Protein AF-A0ABD3ZT17-F1 (afdb_monomer)

pLDDT: mean 98.46, std 0.37, range [96.44, 98.88]

InterPro domains:
  IPR029143 Protein of unknown function, YrpD [PF15493] (1-131)
  IPR038682 YrpD-like superfamily [G3DSA:2.60.120.1270] (1-133)

Secondary structure (DSSP, 8-state):
--BTTB---EEEE-HHHHSTT--BPTT---EEEEEEEETTEEEEEEEEEBTTS-EEEEEEEETT------S----------SSGGGGGG---EEEEEE-S-EETTEE-PPPP---SSEEEEEETTEEEEEEE-

Sequence (133 aa):
MKVGSKNEETYIEGKDKFTYNKGFRPGSTVQMTIYKNLSGNTRMTLWGTNNDGYTGRIITEIQGTNIGTISKWKTLATAAVSYESQRDAIKTTFSTSFNNITIDNKAVTPVVDTQDFAKVSVAGNNVTISVNK

Foldseek 3Di:
DDQVPFDDKDKPDCCVADDDVKHADPPWDKDWDWDCADPQKTKIKIFIAMPVRDTGIIIMIRHNSNDDDDPDDDDDDDDDDPDPVCVVVDFDWDKDKDPQDDDPNHQDWDDDDDADQWDWDTDGSMIMIIHGD

Structure (mmCIF, N/CA/C/O backbone):
data_AF-A0ABD3ZT17-F1
#
_entry.id   AF-A0ABD3ZT17-F1
#
loop_
_atom_site.group_PDB
_atom_site.id
_atom_site.type_symbol
_atom_site.label_atom_id
_atom_site.label_alt_id
_atom_site.label_comp_id
_atom_site.label_asym_id
_atom_site.label_entity_id
_atom_site.label_seq_id
_atom_site.pdbx_PDB_ins_code
_atom_site.Cartn_x
_atom_site.Cartn_y
_atom_site.Cartn_z
_atom_site.occupancy
_atom_site.B_iso_or_equiv
_atom_site.auth_seq_id
_atom_site.auth_comp_id
_atom_site.auth_asym_id
_atom_site.auth_atom_id
_atom_site.pdbx_PDB_model_num
ATOM 1 N N . MET A 1 1 ? -2.963 9.098 0.846 1.00 98.19 1 MET A N 1
ATOM 2 C CA . MET A 1 1 ? -4.008 8.102 0.522 1.00 98.19 1 MET A CA 1
ATOM 3 C C . MET A 1 1 ? -4.966 8.737 -0.474 1.00 98.19 1 MET A C 1
ATOM 5 O O . MET A 1 1 ? -5.133 9.948 -0.449 1.00 98.19 1 MET A O 1
ATOM 9 N N . LYS A 1 2 ? -5.589 7.956 -1.361 1.00 98.56 2 LYS A N 1
ATOM 10 C CA . LYS A 1 2 ? -6.625 8.447 -2.284 1.00 98.56 2 LYS A CA 1
ATOM 11 C C . LYS A 1 2 ? -7.677 7.364 -2.496 1.00 98.56 2 LYS A C 1
ATOM 13 O O . LYS A 1 2 ? -7.317 6.218 -2.758 1.00 98.56 2 LYS A O 1
ATOM 18 N N . VAL A 1 3 ? -8.953 7.725 -2.396 1.00 98.44 3 VAL A N 1
ATOM 19 C CA . VAL A 1 3 ? -10.101 6.829 -2.586 1.00 98.44 3 VAL A CA 1
ATO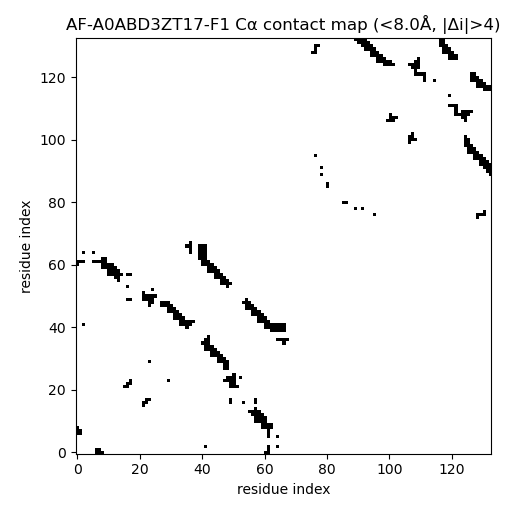M 20 C C . VAL A 1 3 ? -11.133 7.535 -3.466 1.00 98.44 3 VAL A C 1
ATOM 22 O O . VAL A 1 3 ? -11.827 8.449 -3.028 1.00 98.44 3 VAL A O 1
ATOM 25 N N . GLY A 1 4 ? -11.207 7.140 -4.740 1.00 97.62 4 GLY A N 1
ATOM 26 C CA . GLY A 1 4 ? -12.011 7.853 -5.736 1.00 97.62 4 GLY A CA 1
ATOM 27 C C . GLY A 1 4 ? -11.520 9.293 -5.927 1.00 97.62 4 GLY A C 1
ATOM 28 O O . GLY A 1 4 ? -10.326 9.524 -6.141 1.00 97.62 4 GLY A O 1
ATOM 29 N N . SER A 1 5 ? -12.433 10.260 -5.834 1.00 98.06 5 SER A N 1
ATOM 30 C CA . SER A 1 5 ? -12.118 11.694 -5.861 1.00 98.06 5 SER A CA 1
ATOM 31 C C . SER A 1 5 ? -11.542 12.223 -4.542 1.00 98.06 5 SER A C 1
ATOM 33 O O . SER A 1 5 ? -10.965 13.305 -4.540 1.00 98.06 5 SER A O 1
ATOM 35 N N . LYS A 1 6 ? -11.654 11.476 -3.435 1.00 98.44 6 LYS A N 1
ATOM 36 C CA . LYS A 1 6 ? -11.232 11.929 -2.104 1.00 98.44 6 LYS A CA 1
ATOM 37 C C . LYS A 1 6 ? -9.752 11.653 -1.857 1.00 98.44 6 LYS A C 1
ATOM 39 O O . LYS A 1 6 ? -9.299 10.511 -1.964 1.00 98.44 6 LYS A O 1
ATOM 44 N N . ASN A 1 7 ? -9.007 12.692 -1.505 1.00 98.19 7 ASN A N 1
ATOM 45 C CA . ASN A 1 7 ? -7.565 12.650 -1.244 1.00 98.19 7 ASN A CA 1
ATOM 46 C C . ASN A 1 7 ? -7.142 13.460 -0.004 1.00 98.19 7 ASN A C 1
ATOM 48 O O . ASN A 1 7 ? -5.950 13.543 0.277 1.00 98.19 7 ASN A O 1
ATOM 52 N N . GLU A 1 8 ? -8.094 14.023 0.742 1.00 98.56 8 GLU A N 1
ATOM 53 C CA . GLU A 1 8 ? -7.830 14.714 2.004 1.00 98.56 8 GLU A CA 1
ATOM 54 C C . GLU A 1 8 ? -7.655 13.698 3.136 1.00 98.56 8 GLU A C 1
ATOM 56 O O . GLU A 1 8 ? -8.584 12.976 3.508 1.00 98.56 8 GLU A O 1
ATOM 61 N N . GLU A 1 9 ? -6.437 13.624 3.665 1.00 98.62 9 GLU A N 1
ATOM 62 C CA . GLU A 1 9 ? -6.071 12.701 4.736 1.00 98.62 9 GLU A CA 1
ATOM 63 C C . GLU A 1 9 ? -6.353 13.288 6.119 1.00 98.62 9 GLU A C 1
ATOM 65 O O . GLU A 1 9 ? -5.948 14.405 6.437 1.00 98.62 9 GLU A O 1
ATOM 70 N N . THR A 1 10 ? -6.975 12.488 6.983 1.00 98.75 10 THR A N 1
ATOM 71 C CA . THR A 1 10 ? -7.062 12.749 8.423 1.00 98.75 10 THR A CA 1
ATOM 72 C C . THR A 1 10 ? -6.095 11.838 9.166 1.00 98.75 10 THR A C 1
ATOM 74 O O . THR A 1 10 ? -6.179 10.616 9.050 1.00 98.75 10 THR A O 1
ATOM 77 N N . TYR A 1 11 ? -5.200 12.419 9.962 1.00 98.56 11 TYR A N 1
ATOM 78 C CA . TYR A 1 11 ? -4.285 11.671 10.823 1.00 98.56 11 TYR A CA 1
ATOM 79 C C . TYR A 1 11 ? -4.908 11.502 12.208 1.00 98.56 11 TYR A C 1
ATOM 81 O O . TYR A 1 11 ? -5.055 12.477 12.939 1.00 98.56 11 TYR A O 1
ATOM 89 N N . ILE A 1 12 ? -5.272 10.271 12.562 1.00 98.50 12 ILE A N 1
ATOM 90 C CA . ILE A 1 12 ? -5.867 9.937 13.865 1.00 98.50 12 ILE A CA 1
ATOM 91 C C . ILE A 1 12 ? -4.782 9.809 14.937 1.00 98.50 12 ILE A C 1
ATOM 93 O O . ILE A 1 12 ? -4.981 10.197 16.082 1.00 98.50 12 ILE A O 1
ATOM 97 N N . GLU A 1 13 ? -3.626 9.261 14.564 1.00 98.12 13 GLU A N 1
ATOM 98 C CA . GLU A 1 13 ? -2.504 8.998 15.466 1.00 98.12 13 GLU A CA 1
ATOM 99 C C . GLU A 1 13 ? -1.188 9.117 14.691 1.00 98.12 13 GLU A C 1
ATOM 101 O O . GLU A 1 13 ? -1.148 8.824 13.496 1.00 98.12 13 GLU A O 1
ATOM 106 N N . GLY A 1 14 ? -0.098 9.510 15.357 1.00 98.25 14 GLY A N 1
ATOM 107 C CA . GLY A 1 14 ? 1.262 9.360 14.822 1.00 98.25 14 GLY A CA 1
ATOM 108 C C . GLY A 1 14 ? 1.725 10.428 13.828 1.00 98.25 14 GLY A C 1
ATOM 109 O O . GLY A 1 14 ? 2.836 10.309 13.306 1.00 98.25 14 GLY A O 1
ATOM 110 N N . LYS A 1 15 ? 0.931 11.485 13.596 1.00 98.50 15 LYS A N 1
ATOM 111 C CA . LYS A 1 15 ? 1.269 12.600 12.688 1.00 98.50 15 LYS A CA 1
ATOM 112 C C . LYS A 1 15 ? 2.693 13.123 12.925 1.00 98.50 15 LYS A C 1
ATOM 114 O O . LYS A 1 15 ? 3.504 13.114 12.003 1.00 98.50 15 LYS A O 1
ATOM 119 N N . ASP A 1 16 ? 3.030 13.477 14.162 1.00 98.50 16 ASP A N 1
ATOM 120 C CA . ASP A 1 16 ? 4.328 14.087 14.500 1.00 98.50 16 ASP A CA 1
ATOM 121 C C . ASP A 1 16 ? 5.506 13.099 14.457 1.00 98.50 16 ASP A C 1
ATOM 123 O O . ASP A 1 16 ? 6.665 13.495 14.563 1.00 98.50 16 ASP A O 1
ATOM 127 N N . LYS A 1 17 ? 5.227 11.795 14.335 1.00 98.69 17 LYS A N 1
ATOM 128 C CA . LYS A 1 17 ? 6.245 10.737 14.317 1.00 98.69 17 LYS A CA 1
ATOM 129 C C . LYS A 1 17 ? 6.551 10.219 12.917 1.00 98.69 17 LYS A C 1
ATOM 131 O O . LYS A 1 17 ? 7.644 9.693 12.719 1.00 98.69 17 LYS A O 1
ATOM 136 N N . PHE A 1 18 ? 5.633 10.371 11.963 1.00 98.75 18 PHE A N 1
ATOM 137 C CA . PHE A 1 18 ? 5.743 9.752 10.637 1.00 98.75 18 PHE A CA 1
ATOM 138 C C . PHE A 1 18 ? 5.355 10.674 9.468 1.00 98.75 18 PHE A C 1
ATOM 140 O O . PHE A 1 18 ? 5.168 10.181 8.359 1.00 98.75 18 PHE A O 1
ATOM 147 N N . THR A 1 19 ? 5.216 11.987 9.687 1.00 98.38 19 THR A N 1
ATOM 148 C CA . THR A 1 19 ? 4.894 12.952 8.617 1.00 98.38 19 THR A CA 1
ATOM 149 C C . THR A 1 19 ? 5.820 14.171 8.628 1.00 98.38 19 THR A C 1
ATOM 151 O O . THR A 1 19 ? 6.643 14.335 9.530 1.00 98.38 19 THR A O 1
ATOM 154 N N . TYR A 1 20 ? 5.668 15.044 7.624 1.00 97.88 20 TYR A N 1
ATOM 155 C CA . TYR A 1 20 ? 6.453 16.268 7.433 1.00 97.88 20 TYR A CA 1
ATOM 156 C C . TYR A 1 20 ? 7.958 15.991 7.296 1.00 97.88 20 TYR A C 1
ATOM 158 O O . TYR A 1 20 ? 8.394 15.527 6.248 1.00 97.88 20 TYR A O 1
ATOM 166 N N . ASN A 1 21 ? 8.754 16.248 8.336 1.00 98.06 21 ASN A N 1
ATOM 167 C CA . ASN A 1 21 ? 10.193 15.977 8.364 1.00 98.06 21 ASN A CA 1
ATOM 168 C C . ASN A 1 21 ? 10.533 14.582 8.928 1.00 98.06 21 ASN A C 1
ATOM 170 O O . ASN A 1 21 ? 11.714 14.247 9.074 1.00 98.06 21 ASN A O 1
ATOM 174 N N . LYS A 1 22 ? 9.514 13.783 9.268 1.00 98.38 22 LYS A N 1
ATOM 175 C CA . LYS A 1 22 ? 9.635 12.393 9.713 1.00 98.38 22 LYS A CA 1
ATOM 176 C C . LYS A 1 22 ? 8.994 11.433 8.718 1.00 98.38 22 LYS A C 1
ATOM 178 O O . LYS A 1 22 ? 8.105 11.801 7.957 1.00 98.38 22 LYS A O 1
ATOM 183 N N . GLY A 1 23 ? 9.419 10.177 8.770 1.00 98.38 23 GLY A N 1
ATOM 184 C CA . GLY A 1 23 ? 8.856 9.092 7.970 1.00 98.38 23 GLY A CA 1
ATOM 185 C C . GLY A 1 23 ? 9.526 7.761 8.283 1.00 98.38 23 GLY A C 1
ATOM 186 O O . GLY A 1 23 ? 10.542 7.730 8.979 1.00 98.38 23 GLY A O 1
ATOM 187 N N . PHE A 1 24 ? 8.962 6.658 7.785 1.00 98.75 24 PHE A N 1
ATOM 188 C CA . PHE A 1 24 ? 9.582 5.335 7.909 1.00 98.75 24 PHE A CA 1
ATOM 189 C C . PHE A 1 24 ? 10.989 5.348 7.310 1.00 98.75 24 PHE A C 1
ATOM 191 O O . PHE A 1 24 ? 11.191 5.825 6.192 1.00 98.75 24 PHE A O 1
ATOM 198 N N . ARG A 1 25 ? 11.974 4.848 8.061 1.00 98.25 25 ARG A N 1
ATOM 199 C CA . ARG A 1 25 ? 13.374 4.909 7.624 1.00 98.25 25 ARG A CA 1
ATOM 200 C C . ARG A 1 25 ? 13.640 3.951 6.450 1.00 98.25 25 ARG A C 1
ATOM 202 O O . ARG A 1 25 ? 13.045 2.867 6.417 1.00 98.25 25 ARG A O 1
ATOM 209 N N . PRO A 1 26 ? 14.558 4.285 5.523 1.00 98.56 26 PRO A N 1
ATOM 210 C CA . PRO A 1 26 ? 14.947 3.390 4.433 1.00 98.56 26 PRO A CA 1
ATOM 211 C C . PRO A 1 26 ? 15.382 2.004 4.930 1.00 98.56 26 PRO A C 1
ATOM 213 O O . PRO A 1 26 ? 16.010 1.884 5.982 1.00 98.56 26 PRO A O 1
ATOM 216 N N . GLY A 1 27 ? 15.027 0.953 4.186 1.00 97.88 27 GLY A N 1
ATOM 217 C CA . GLY A 1 27 ? 15.369 -0.437 4.517 1.00 97.88 27 GLY A CA 1
ATOM 218 C C . GLY A 1 27 ? 14.630 -1.035 5.723 1.00 97.88 27 GLY A C 1
ATOM 219 O O . GLY A 1 27 ? 14.853 -2.199 6.048 1.00 97.88 27 GLY A O 1
ATOM 220 N N . SER A 1 28 ? 13.753 -0.281 6.395 1.00 98.25 28 SER A N 1
ATOM 221 C CA . SER A 1 28 ? 12.931 -0.822 7.482 1.00 98.25 28 SER A CA 1
ATOM 222 C C . SER A 1 28 ? 11.707 -1.582 6.973 1.00 98.25 28 SER A C 1
ATOM 224 O O . SER A 1 28 ? 11.226 -1.368 5.862 1.00 98.25 28 SER A O 1
ATOM 226 N N . THR A 1 29 ? 11.192 -2.479 7.815 1.00 98.69 29 THR A N 1
ATOM 227 C CA . THR A 1 29 ? 9.917 -3.164 7.582 1.00 98.69 29 THR A CA 1
ATOM 228 C C . THR A 1 29 ? 8.776 -2.360 8.194 1.00 98.69 29 THR A C 1
ATOM 230 O O . THR A 1 29 ? 8.898 -1.854 9.311 1.00 98.69 29 THR A O 1
ATOM 233 N N . VAL A 1 30 ? 7.657 -2.284 7.474 1.00 98.81 30 VAL A N 1
ATOM 234 C CA . VAL A 1 30 ? 6.422 -1.651 7.939 1.00 98.81 30 VAL A CA 1
ATOM 235 C C . VAL A 1 30 ? 5.295 -2.671 7.873 1.00 98.81 30 VAL A C 1
ATOM 237 O O . VAL A 1 30 ? 4.993 -3.198 6.803 1.00 98.81 30 VAL A O 1
ATOM 240 N N . GLN A 1 31 ? 4.650 -2.934 9.007 1.00 98.88 31 GLN A N 1
ATOM 241 C CA . GLN A 1 31 ? 3.396 -3.681 9.020 1.00 98.88 31 GLN A CA 1
ATOM 242 C C . GLN A 1 31 ? 2.275 -2.739 8.585 1.00 98.88 31 GLN A C 1
ATOM 244 O O . GLN A 1 31 ? 2.102 -1.670 9.170 1.00 98.88 31 GLN A O 1
ATOM 249 N N . MET A 1 32 ? 1.498 -3.151 7.587 1.00 98.88 32 MET A N 1
ATOM 250 C CA . MET A 1 32 ? 0.377 -2.380 7.055 1.00 98.88 32 MET A CA 1
ATOM 251 C C . MET A 1 32 ? -0.938 -3.136 7.237 1.00 98.88 32 MET A C 1
ATOM 253 O O . MET A 1 32 ? -1.008 -4.346 7.021 1.00 98.88 32 MET A O 1
ATOM 257 N N . THR A 1 33 ? -1.994 -2.412 7.598 1.00 98.88 33 THR A N 1
ATOM 258 C CA . THR A 1 33 ? -3.376 -2.905 7.585 1.00 98.88 33 THR A CA 1
ATOM 259 C C . THR A 1 33 ? -4.275 -1.854 6.952 1.00 98.88 33 THR A C 1
ATOM 261 O O . THR A 1 33 ? -4.239 -0.691 7.353 1.00 98.88 33 THR A O 1
ATOM 264 N N . ILE A 1 34 ? -5.082 -2.254 5.968 1.00 98.88 34 ILE A N 1
ATOM 265 C CA . ILE A 1 34 ? -6.024 -1.370 5.275 1.00 98.88 34 ILE A CA 1
ATOM 266 C C . ILE A 1 34 ? -7.441 -1.878 5.522 1.00 98.88 34 ILE A C 1
ATOM 268 O O . ILE A 1 34 ? -7.784 -3.000 5.158 1.00 98.88 34 ILE A O 1
ATOM 272 N N . TYR A 1 35 ? -8.279 -1.024 6.097 1.00 98.81 35 TYR A N 1
ATOM 273 C CA . TYR A 1 35 ? -9.704 -1.255 6.276 1.00 98.81 35 TYR A CA 1
ATOM 274 C C . TYR A 1 35 ? -10.446 -0.479 5.195 1.00 98.81 35 TYR A C 1
ATOM 276 O O . TYR A 1 35 ? -10.408 0.753 5.177 1.00 98.81 35 TYR A O 1
ATOM 284 N N . LYS A 1 36 ? -11.137 -1.181 4.287 1.00 98.56 36 LYS A N 1
ATOM 285 C CA . LYS A 1 36 ? -11.896 -0.519 3.210 1.00 98.56 36 LYS A CA 1
ATOM 286 C C . LYS A 1 36 ? -12.968 0.432 3.753 1.00 98.56 36 LYS A C 1
ATOM 288 O O . LYS A 1 36 ? -13.205 1.480 3.158 1.00 98.56 36 LYS A O 1
ATOM 293 N N . ASN A 1 37 ? -13.602 0.040 4.857 1.00 98.38 37 ASN A N 1
ATOM 294 C CA . ASN A 1 37 ? -14.727 0.723 5.474 1.00 98.38 37 ASN A CA 1
ATOM 295 C C . ASN A 1 37 ? -14.752 0.387 6.973 1.00 98.38 37 ASN A C 1
ATOM 297 O O . ASN A 1 37 ? -15.064 -0.740 7.354 1.00 98.38 37 ASN A O 1
ATOM 301 N N . LEU A 1 38 ? -14.391 1.361 7.798 1.00 98.50 38 LEU A N 1
ATOM 302 C CA . LEU A 1 38 ? -14.478 1.334 9.249 1.00 98.50 38 LEU A CA 1
ATOM 303 C C . LEU A 1 38 ? -15.305 2.553 9.664 1.00 98.50 38 LEU A C 1
ATOM 305 O O . LEU A 1 38 ? -14.856 3.686 9.512 1.00 98.50 38 LEU A O 1
ATOM 309 N N . SER A 1 39 ? -16.546 2.318 10.091 1.00 98.31 39 SER A N 1
ATOM 310 C CA . SER A 1 39 ? -17.524 3.378 10.389 1.00 98.31 39 SER A CA 1
ATOM 311 C C . SER A 1 39 ? -17.725 4.388 9.243 1.00 98.31 39 SER A C 1
ATOM 313 O O . SER A 1 39 ? -17.924 5.573 9.484 1.00 98.31 39 SER A O 1
ATOM 315 N N . GLY A 1 40 ? -17.662 3.935 7.985 1.00 98.38 40 GLY A N 1
ATOM 316 C CA . GLY A 1 40 ? -17.809 4.781 6.793 1.00 98.38 40 GLY A CA 1
ATOM 317 C C . GLY A 1 40 ? -16.498 5.324 6.215 1.00 98.38 40 GLY A C 1
ATOM 318 O O . GLY A 1 40 ? -16.516 5.867 5.110 1.00 98.38 40 GLY A O 1
ATOM 319 N N . ASN A 1 41 ? -15.362 5.137 6.893 1.00 98.75 41 ASN A N 1
ATOM 320 C CA . ASN A 1 41 ? -14.061 5.674 6.481 1.00 98.75 41 ASN A CA 1
ATOM 321 C C . ASN A 1 41 ? -13.146 4.576 5.931 1.00 98.75 41 ASN A C 1
ATOM 323 O O . ASN A 1 41 ? -13.194 3.430 6.373 1.00 98.75 41 ASN A O 1
ATOM 327 N N . THR A 1 42 ? -12.254 4.918 5.005 1.00 98.88 42 THR A N 1
ATOM 328 C CA . THR A 1 42 ? -11.159 4.017 4.623 1.00 98.88 42 THR A CA 1
ATOM 329 C C . THR A 1 42 ? -9.953 4.335 5.492 1.00 98.88 42 THR A C 1
ATOM 331 O O . THR A 1 42 ? -9.438 5.450 5.426 1.00 98.88 42 THR A O 1
ATOM 334 N N . ARG A 1 43 ? -9.489 3.360 6.278 1.00 98.88 43 ARG A N 1
ATOM 335 C CA . ARG A 1 43 ? -8.381 3.520 7.229 1.00 98.88 43 ARG A CA 1
ATOM 336 C C . ARG A 1 43 ? -7.162 2.727 6.792 1.00 98.88 43 ARG A C 1
ATOM 338 O O . ARG A 1 43 ? -7.283 1.566 6.412 1.00 98.88 43 ARG A O 1
ATOM 345 N N . MET A 1 44 ? -5.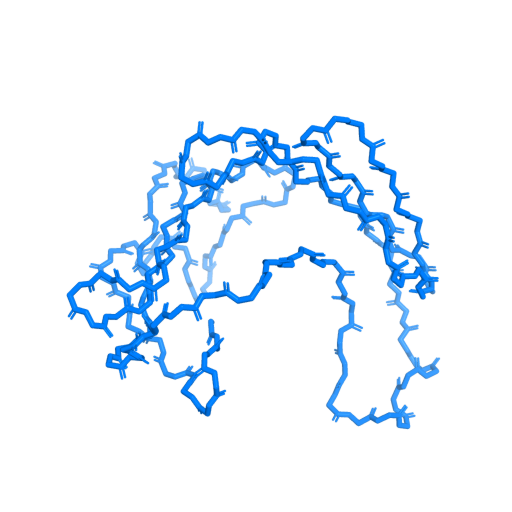987 3.326 6.918 1.00 98.88 44 MET A N 1
AT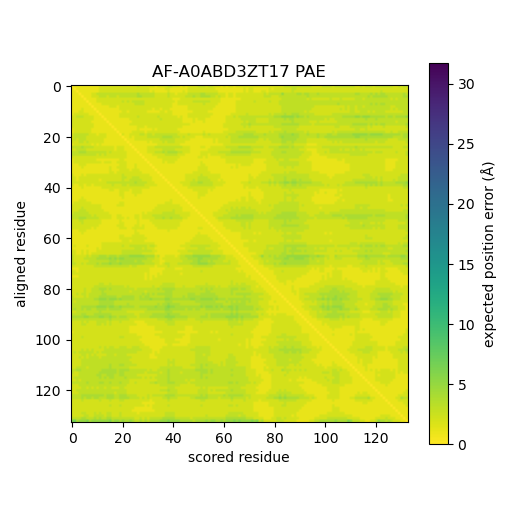OM 346 C CA . MET A 1 44 ? -4.700 2.649 6.836 1.00 98.88 44 MET A CA 1
ATOM 347 C C . MET A 1 44 ? -3.963 2.820 8.160 1.00 98.88 44 MET A C 1
ATOM 349 O O . MET A 1 44 ? -3.790 3.935 8.649 1.00 98.88 44 MET A O 1
ATOM 353 N N . THR A 1 45 ? -3.520 1.705 8.725 1.00 98.88 45 THR A N 1
ATOM 354 C CA . THR A 1 45 ? -2.673 1.665 9.915 1.00 98.88 45 THR A CA 1
ATOM 355 C C . THR A 1 45 ? -1.306 1.141 9.516 1.00 98.88 45 THR A C 1
ATOM 357 O O . THR A 1 45 ? -1.213 0.076 8.903 1.00 98.88 45 THR A O 1
ATOM 360 N N . LEU A 1 46 ? -0.257 1.872 9.883 1.00 98.88 46 LEU A N 1
ATOM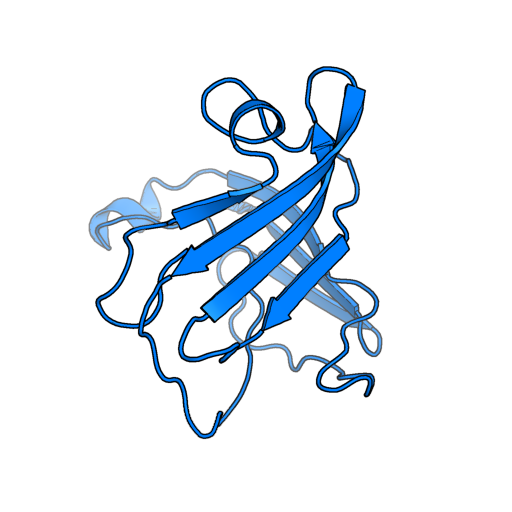 361 C CA . LEU A 1 46 ? 1.129 1.488 9.647 1.00 98.88 46 LEU A CA 1
ATOM 362 C C . LEU A 1 46 ? 1.876 1.403 10.977 1.00 98.88 46 LEU A C 1
ATOM 364 O O . LEU A 1 46 ? 1.743 2.294 11.814 1.00 98.88 46 LEU A O 1
ATOM 368 N N . TRP A 1 47 ? 2.672 0.352 11.159 1.00 98.88 47 TRP A N 1
ATOM 369 C CA . TRP A 1 47 ? 3.566 0.178 12.303 1.00 98.88 47 TRP A CA 1
ATOM 370 C C . TRP A 1 47 ? 4.995 -0.054 11.827 1.00 98.88 47 TRP A C 1
ATOM 372 O O . TRP A 1 47 ? 5.237 -0.933 11.001 1.00 98.88 47 TRP A O 1
ATOM 382 N N . GLY A 1 48 ? 5.946 0.703 12.363 1.00 98.81 48 GLY A N 1
ATOM 383 C CA . GLY A 1 48 ? 7.346 0.610 11.962 1.00 98.81 48 GLY A CA 1
ATOM 384 C C . GLY A 1 48 ? 8.223 1.646 12.651 1.00 98.81 48 GLY A C 1
ATOM 385 O O . GLY A 1 48 ? 7.799 2.299 13.606 1.00 98.81 48 GLY A O 1
ATOM 386 N N . THR A 1 49 ? 9.453 1.792 12.160 1.00 98.75 49 THR A N 1
ATOM 387 C CA . THR A 1 49 ? 10.470 2.680 12.740 1.00 98.75 49 THR A CA 1
ATOM 388 C C . THR A 1 49 ? 10.699 3.903 11.858 1.00 98.75 49 THR A C 1
ATOM 390 O O . THR A 1 49 ? 10.930 3.767 10.655 1.00 98.75 49 THR A O 1
ATOM 393 N N . ASN A 1 50 ? 10.664 5.098 12.445 1.00 98.69 50 ASN A N 1
ATOM 394 C CA . ASN A 1 50 ? 10.931 6.340 11.726 1.00 98.69 50 ASN A CA 1
ATOM 395 C C . ASN A 1 50 ? 12.441 6.634 11.576 1.00 98.69 50 ASN A C 1
ATOM 397 O O . ASN A 1 50 ? 13.296 5.896 12.072 1.00 98.69 50 ASN A O 1
ATOM 401 N N . ASN A 1 51 ? 12.775 7.726 10.891 1.00 98.38 51 ASN A N 1
ATOM 402 C CA . ASN A 1 51 ? 14.141 8.208 10.663 1.00 98.38 51 ASN A CA 1
ATOM 403 C C . ASN A 1 51 ? 14.906 8.654 11.924 1.00 98.38 51 ASN A C 1
ATOM 405 O O . ASN A 1 51 ? 16.128 8.731 11.864 1.00 98.38 51 ASN A O 1
ATOM 409 N N . ASP A 1 52 ? 14.233 8.863 13.058 1.00 98.25 52 ASP A N 1
ATOM 410 C CA . ASP A 1 52 ? 14.878 9.141 14.353 1.00 98.25 52 ASP A CA 1
ATOM 411 C C . ASP A 1 52 ? 15.049 7.879 15.219 1.00 98.25 52 ASP A C 1
ATOM 413 O O . ASP A 1 52 ? 15.523 7.956 16.350 1.00 98.25 52 ASP A O 1
ATOM 417 N N . GLY A 1 53 ? 14.615 6.709 14.737 1.00 98.25 53 GLY A N 1
ATOM 418 C CA . GLY A 1 53 ? 14.646 5.458 15.500 1.00 98.25 53 GLY A CA 1
ATOM 419 C C . GLY A 1 53 ? 13.428 5.217 16.402 1.00 98.25 53 GLY A C 1
ATOM 420 O O . GLY A 1 53 ? 13.350 4.169 17.043 1.00 98.25 53 GLY A O 1
ATOM 421 N N . TYR A 1 54 ? 12.439 6.117 16.422 1.00 98.56 54 TYR A N 1
ATOM 422 C CA . TYR A 1 54 ? 11.174 5.874 17.119 1.00 98.56 54 TYR A CA 1
ATOM 423 C C . TYR A 1 54 ? 10.384 4.768 16.410 1.00 98.56 54 TYR A C 1
ATOM 425 O O . TYR A 1 54 ? 10.115 4.862 15.212 1.00 98.56 54 TYR A O 1
ATOM 433 N N . THR A 1 55 ? 9.992 3.731 17.154 1.00 98.75 55 THR A N 1
ATOM 434 C CA . THR A 1 55 ? 9.126 2.651 16.660 1.00 98.75 55 THR A CA 1
ATOM 435 C C . THR A 1 55 ? 7.725 2.817 17.224 1.00 98.75 55 THR A C 1
ATOM 437 O O . THR A 1 55 ? 7.548 2.894 18.437 1.00 98.75 55 THR A O 1
ATOM 440 N N . GLY A 1 56 ? 6.731 2.870 16.3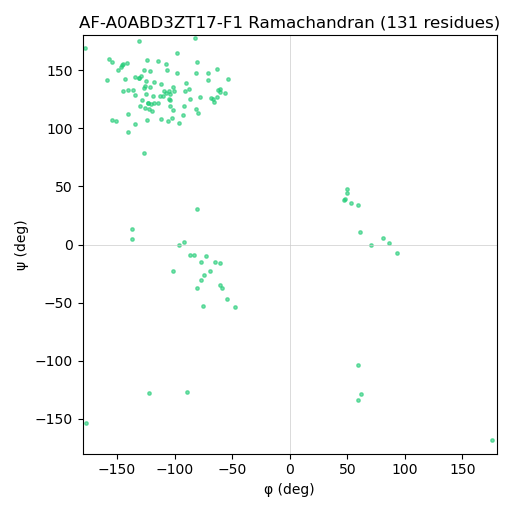44 1.00 98.69 56 GLY A N 1
ATOM 441 C CA . GLY A 1 56 ? 5.347 3.098 16.734 1.00 98.69 56 GLY A CA 1
ATOM 442 C C . GLY A 1 56 ? 4.397 3.049 15.548 1.00 98.69 56 GLY A C 1
ATOM 443 O O . GLY A 1 56 ? 4.677 2.392 14.542 1.00 98.69 56 GLY A O 1
ATOM 444 N N . ARG A 1 57 ? 3.267 3.747 15.679 1.00 98.75 57 ARG A N 1
ATOM 445 C CA . ARG A 1 57 ? 2.144 3.684 14.743 1.00 98.75 57 ARG A CA 1
ATOM 446 C C . ARG A 1 57 ? 1.805 5.044 14.140 1.00 98.75 57 ARG A C 1
ATOM 448 O O . ARG A 1 57 ? 1.922 6.069 14.805 1.00 98.75 57 ARG A O 1
ATOM 455 N N . ILE A 1 58 ? 1.306 5.023 12.909 1.00 98.88 58 ILE A N 1
ATOM 456 C CA . ILE A 1 58 ? 0.505 6.097 12.313 1.00 98.88 58 ILE A CA 1
ATOM 457 C C . ILE A 1 58 ? -0.814 5.508 11.813 1.00 98.88 58 ILE A C 1
ATOM 459 O O . ILE A 1 58 ? -0.840 4.419 11.230 1.00 98.88 58 ILE A O 1
ATOM 463 N N . ILE A 1 59 ? -1.910 6.216 12.078 1.00 98.88 59 ILE A N 1
ATOM 464 C CA . ILE A 1 59 ? -3.252 5.856 11.615 1.00 98.88 59 ILE A CA 1
ATOM 465 C C . ILE A 1 59 ? -3.779 7.008 10.769 1.00 98.88 59 ILE A C 1
ATOM 467 O O . ILE A 1 59 ? -3.925 8.127 11.265 1.00 98.88 59 ILE A O 1
ATOM 471 N N . THR A 1 60 ? -4.101 6.712 9.514 1.00 98.81 60 THR A N 1
ATOM 472 C CA . THR A 1 60 ? -4.585 7.692 8.540 1.00 98.81 60 THR A CA 1
ATOM 473 C C . THR A 1 60 ? -5.915 7.239 7.954 1.00 98.81 60 THR A C 1
ATOM 475 O O . THR A 1 60 ? -6.112 6.055 7.674 1.00 98.81 60 THR A O 1
ATOM 478 N N . GLU A 1 61 ? -6.829 8.180 7.741 1.00 98.88 61 GLU A N 1
ATOM 479 C CA . GLU A 1 61 ? -8.119 7.944 7.101 1.00 98.88 61 GLU A CA 1
ATOM 480 C C . GLU A 1 61 ? -8.375 8.873 5.920 1.00 98.88 61 GLU A C 1
ATOM 482 O O . GLU A 1 61 ? -7.969 10.033 5.921 1.00 98.88 61 GLU A O 1
ATOM 487 N N . ILE A 1 62 ? -9.143 8.363 4.957 1.00 98.81 62 ILE A N 1
ATOM 488 C CA . ILE A 1 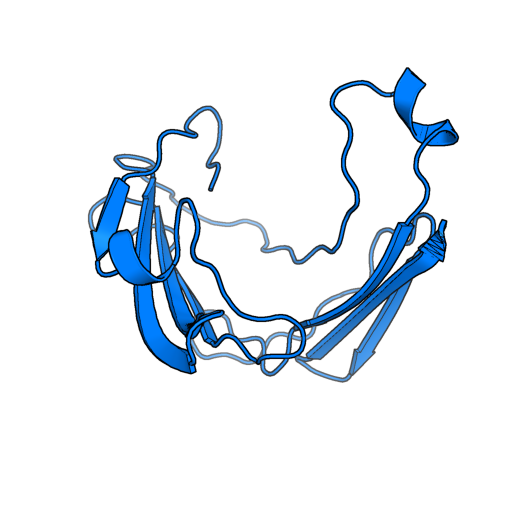62 ? -9.979 9.181 4.078 1.00 98.81 62 ILE A CA 1
ATOM 489 C C . ILE A 1 62 ? -11.421 9.025 4.569 1.00 98.81 62 ILE A C 1
ATOM 491 O O . ILE A 1 62 ? -11.952 7.909 4.592 1.00 98.81 62 ILE A O 1
ATOM 495 N N . GLN A 1 63 ? -12.044 10.129 4.985 1.00 98.62 63 GLN A N 1
ATOM 496 C CA . GLN A 1 63 ? -13.355 10.097 5.636 1.00 98.62 63 GLN A CA 1
ATOM 497 C C . GLN A 1 63 ? -14.530 9.984 4.649 1.00 98.62 63 GLN A C 1
ATOM 499 O O . GLN A 1 63 ? -14.509 10.514 3.529 1.00 98.62 63 GLN A O 1
ATOM 504 N N . GLY A 1 64 ? -15.593 9.302 5.085 1.00 98.31 64 GLY A N 1
ATOM 505 C CA . GLY A 1 64 ? -16.861 9.171 4.364 1.00 98.31 64 GLY A CA 1
ATOM 506 C C . GLY A 1 64 ? -16.723 8.525 2.985 1.00 98.31 64 GLY A C 1
ATOM 507 O O . GLY A 1 64 ? -17.369 8.953 2.030 1.00 98.31 64 GLY A O 1
ATOM 508 N N . THR A 1 65 ? -15.805 7.577 2.811 1.00 98.56 65 THR A N 1
ATOM 509 C CA . THR A 1 65 ? -15.637 6.864 1.535 1.00 98.56 65 THR A CA 1
ATOM 510 C C . THR A 1 65 ? -16.748 5.848 1.298 1.00 98.56 65 THR A C 1
ATOM 512 O O . THR A 1 65 ? -17.041 5.547 0.144 1.00 98.56 65 THR A O 1
ATOM 515 N N . ASN A 1 66 ? -17.360 5.328 2.370 1.00 98.31 66 ASN A N 1
ATOM 516 C CA . ASN A 1 66 ? -18.520 4.431 2.354 1.00 98.31 66 ASN A CA 1
ATOM 517 C C . ASN A 1 66 ? -18.374 3.254 1.371 1.00 98.31 66 ASN A C 1
ATOM 519 O O . ASN A 1 66 ? -19.326 2.858 0.701 1.00 98.31 66 ASN A O 1
ATOM 523 N N . ILE A 1 67 ? -17.168 2.683 1.284 1.00 98.31 67 ILE A N 1
ATOM 524 C CA . ILE A 1 67 ? -16.862 1.616 0.328 1.00 98.31 67 ILE A CA 1
ATOM 525 C C . ILE A 1 67 ? -17.711 0.370 0.605 1.00 98.31 67 ILE A C 1
ATOM 527 O O . ILE A 1 67 ? -17.712 -0.162 1.719 1.00 98.31 67 ILE A O 1
ATOM 531 N N . GLY A 1 68 ? -18.403 -0.104 -0.434 1.00 98.00 68 GLY A N 1
ATOM 532 C CA . GLY A 1 68 ? -19.217 -1.318 -0.422 1.00 98.00 68 GLY A CA 1
ATOM 533 C C . GLY A 1 68 ? -18.431 -2.580 -0.794 1.00 98.00 68 GLY A C 1
ATOM 534 O O . GLY A 1 68 ? -17.402 -2.920 -0.196 1.00 98.00 68 GLY A O 1
ATOM 535 N N . THR A 1 69 ? -18.937 -3.327 -1.773 1.00 97.69 69 THR A N 1
ATOM 536 C CA . THR A 1 69 ? -18.306 -4.553 -2.283 1.00 97.69 69 THR A CA 1
ATOM 537 C C . THR A 1 69 ? -17.035 -4.244 -3.072 1.00 97.69 69 THR A C 1
ATOM 539 O O . THR A 1 69 ? -16.980 -3.278 -3.828 1.00 97.69 69 THR A O 1
ATOM 542 N N . ILE A 1 70 ? -16.010 -5.085 -2.913 1.00 98.06 70 ILE A N 1
ATOM 543 C CA . ILE A 1 70 ? -14.739 -4.974 -3.639 1.00 98.06 70 ILE A CA 1
ATOM 544 C C . ILE A 1 70 ? -14.702 -6.055 -4.712 1.00 98.06 70 ILE A C 1
ATOM 546 O O . ILE A 1 70 ? -14.960 -7.214 -4.410 1.00 98.06 70 ILE A O 1
ATOM 550 N N . SER A 1 71 ? -14.350 -5.679 -5.943 1.00 97.94 71 SER A N 1
ATOM 551 C CA . SER A 1 71 ? -14.119 -6.646 -7.024 1.00 97.94 71 SER A CA 1
ATOM 552 C C . SER A 1 71 ? -12.773 -7.358 -6.859 1.00 97.94 71 SER A C 1
ATOM 554 O O . SER A 1 71 ? -12.717 -8.583 -6.835 1.00 97.94 71 SER A O 1
ATOM 556 N N . LYS A 1 72 ? -11.686 -6.592 -6.714 1.00 97.88 72 LYS A N 1
ATOM 557 C CA . LYS A 1 72 ? -10.331 -7.102 -6.483 1.00 97.88 72 LYS A CA 1
ATOM 558 C C . LYS A 1 72 ? -9.468 -6.070 -5.765 1.00 97.88 72 LYS A C 1
ATOM 560 O O . LYS A 1 72 ? -9.725 -4.869 -5.849 1.00 97.88 72 LYS A O 1
ATOM 565 N N . TRP A 1 73 ? -8.430 -6.554 -5.097 1.00 98.69 73 TRP A N 1
ATOM 566 C CA . TRP A 1 73 ? -7.367 -5.736 -4.514 1.00 98.69 73 TRP A CA 1
ATOM 567 C C . TRP A 1 73 ? -6.156 -5.695 -5.448 1.00 98.69 73 TRP A C 1
ATOM 569 O O . TRP A 1 73 ? -6.063 -6.484 -6.388 1.00 98.69 73 TRP A O 1
ATOM 579 N N . LYS A 1 74 ? -5.239 -4.755 -5.210 1.00 98.62 74 LYS A N 1
ATOM 580 C CA . LYS A 1 74 ? -4.021 -4.591 -6.010 1.00 98.62 74 LYS A CA 1
ATOM 581 C C . LYS A 1 74 ? -2.845 -4.144 -5.149 1.00 98.62 74 LYS A C 1
ATOM 583 O O . LYS A 1 74 ? -3.043 -3.457 -4.149 1.00 98.62 74 LYS A O 1
ATOM 588 N N . THR A 1 75 ? -1.647 -4.459 -5.623 1.00 98.44 75 THR A N 1
ATOM 589 C CA . THR A 1 75 ? -0.363 -4.062 -5.038 1.00 98.44 75 THR A CA 1
ATOM 590 C C . THR A 1 75 ? 0.547 -3.608 -6.172 1.00 98.44 75 THR A C 1
ATOM 592 O O . THR A 1 75 ? 0.602 -4.279 -7.198 1.00 98.44 75 THR A O 1
ATOM 595 N N . LEU A 1 76 ? 1.217 -2.463 -6.025 1.00 98.69 76 LEU A N 1
ATOM 596 C CA . LEU A 1 76 ? 2.085 -1.888 -7.057 1.00 98.69 76 LEU A CA 1
ATOM 597 C C . LEU A 1 76 ? 3.331 -1.258 -6.426 1.00 98.69 76 LEU A C 1
ATOM 599 O O . LEU A 1 76 ? 3.284 -0.807 -5.282 1.00 98.69 76 LEU A O 1
ATOM 603 N N . ALA A 1 77 ? 4.402 -1.152 -7.212 1.00 98.50 77 ALA A N 1
ATOM 604 C CA . ALA A 1 77 ? 5.557 -0.302 -6.941 1.00 98.50 77 ALA A CA 1
ATOM 605 C C . ALA A 1 77 ? 5.847 0.517 -8.208 1.00 98.50 77 ALA A C 1
ATOM 607 O O . ALA A 1 77 ? 6.050 -0.057 -9.274 1.00 98.50 77 ALA A O 1
ATOM 608 N N . THR A 1 78 ? 5.788 1.848 -8.118 1.00 98.56 78 THR A N 1
ATOM 609 C CA . THR A 1 78 ? 5.773 2.732 -9.298 1.00 98.56 78 THR A CA 1
ATOM 610 C C . THR A 1 78 ? 6.561 4.013 -9.058 1.00 98.56 78 THR A C 1
ATOM 612 O O . THR A 1 78 ? 6.424 4.612 -7.992 1.00 98.56 78 THR A O 1
ATOM 615 N N . ALA A 1 79 ? 7.267 4.502 -10.078 1.00 98.38 79 ALA A N 1
ATOM 616 C CA . ALA A 1 79 ? 7.615 5.916 -10.199 1.00 98.38 79 ALA A CA 1
ATOM 617 C C . ALA A 1 79 ? 6.573 6.587 -11.106 1.00 98.38 79 ALA A C 1
ATOM 619 O O . ALA A 1 79 ? 6.555 6.351 -12.311 1.00 98.38 79 ALA A O 1
ATOM 620 N N . ALA A 1 80 ? 5.651 7.348 -10.515 1.00 97.81 80 ALA A N 1
ATOM 621 C CA . ALA A 1 80 ? 4.520 7.939 -11.228 1.00 97.81 80 ALA A CA 1
ATOM 622 C C . ALA A 1 80 ? 4.788 9.401 -11.615 1.00 97.81 80 ALA A C 1
ATOM 624 O O . ALA A 1 80 ? 5.446 10.136 -10.880 1.00 97.81 80 ALA A O 1
ATOM 625 N N . VAL A 1 81 ? 4.223 9.821 -12.746 1.00 97.81 81 VAL A N 1
ATOM 626 C CA . VAL A 1 81 ? 4.267 11.195 -13.265 1.00 97.81 81 VAL A CA 1
ATOM 627 C C . VAL A 1 81 ? 2.851 11.724 -13.485 1.00 97.81 81 VAL A C 1
ATOM 629 O O . VAL A 1 81 ? 1.905 10.945 -13.606 1.00 97.81 81 VAL A O 1
ATOM 632 N N . SER A 1 82 ? 2.696 13.047 -13.524 1.00 97.81 82 SER A N 1
ATOM 633 C CA . SER A 1 82 ? 1.388 13.685 -13.727 1.00 97.81 82 SER A CA 1
ATOM 634 C C . SER A 1 82 ? 0.930 13.632 -15.184 1.00 97.81 82 SER A C 1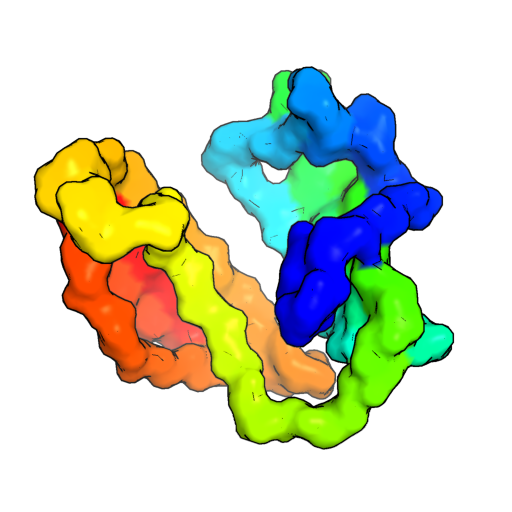
ATOM 636 O O . SER A 1 82 ? -0.270 13.578 -15.442 1.00 97.81 82 SER A O 1
ATOM 638 N N . TYR A 1 83 ? 1.878 13.651 -16.126 1.00 98.12 83 TYR A N 1
ATOM 639 C CA . TYR A 1 83 ? 1.609 13.678 -17.561 1.00 98.12 83 TYR A CA 1
ATOM 640 C C . TYR A 1 83 ? 2.423 12.616 -18.298 1.00 98.12 83 TYR A C 1
ATOM 642 O O . TYR A 1 83 ? 3.591 12.390 -17.991 1.00 98.12 83 TYR A O 1
ATOM 650 N N . GLU A 1 84 ? 1.819 12.013 -19.320 1.00 97.88 84 GLU A N 1
ATOM 651 C CA . GLU A 1 84 ? 2.428 10.932 -20.106 1.00 97.88 84 GLU A CA 1
ATOM 652 C C . GLU A 1 84 ? 3.730 11.356 -20.802 1.00 97.88 84 GLU A C 1
ATOM 654 O O . GLU A 1 84 ? 4.686 10.588 -20.850 1.00 97.88 84 GLU A O 1
ATOM 659 N N . SER A 1 85 ? 3.824 12.612 -21.251 1.00 98.12 85 SER A N 1
ATOM 660 C CA . SER A 1 85 ? 5.036 13.166 -21.875 1.00 98.12 85 SER A CA 1
ATOM 661 C C . SER A 1 85 ? 6.268 13.155 -20.963 1.00 98.12 85 SER A C 1
ATOM 663 O O . SER A 1 85 ? 7.388 13.312 -21.439 1.00 98.12 85 SER A O 1
ATOM 665 N N . GLN A 1 86 ? 6.085 12.965 -19.654 1.00 98.38 86 GLN A N 1
ATOM 666 C CA . GLN A 1 86 ? 7.173 12.884 -18.683 1.00 98.38 86 GLN A CA 1
ATOM 667 C C . GLN A 1 86 ? 7.740 11.460 -18.549 1.00 98.38 86 GLN A C 1
ATOM 669 O O . GLN A 1 86 ? 8.768 11.293 -17.892 1.00 98.38 86 GLN A O 1
ATOM 674 N N . ARG A 1 87 ? 7.106 10.439 -19.152 1.00 97.69 87 ARG A N 1
ATOM 675 C CA . ARG A 1 87 ? 7.488 9.022 -19.013 1.00 97.69 87 ARG A CA 1
ATOM 676 C C . ARG A 1 87 ? 8.951 8.767 -19.365 1.00 97.69 87 ARG A C 1
ATOM 678 O O . ARG A 1 87 ? 9.648 8.089 -18.612 1.00 97.69 87 ARG A O 1
ATOM 685 N N . ASP A 1 88 ? 9.419 9.309 -20.484 1.00 97.81 88 ASP A N 1
ATOM 686 C CA . ASP A 1 88 ? 10.778 9.052 -20.978 1.00 97.81 88 ASP A CA 1
ATOM 687 C C . ASP A 1 88 ? 11.863 9.678 -20.095 1.00 97.81 88 ASP A C 1
ATOM 689 O O . ASP A 1 88 ? 12.993 9.196 -20.070 1.00 97.81 88 ASP A O 1
ATOM 693 N N . ALA A 1 89 ? 11.516 10.709 -19.320 1.00 98.06 89 ALA A N 1
ATOM 694 C CA . ALA A 1 89 ? 12.437 11.383 -18.409 1.00 98.06 89 ALA A CA 1
ATOM 695 C C . ALA A 1 89 ? 12.598 10.670 -17.052 1.00 98.06 89 ALA A C 1
ATOM 697 O O . ALA A 1 89 ? 13.459 11.059 -16.259 1.00 98.06 89 ALA A O 1
ATOM 698 N N . ILE A 1 90 ? 11.786 9.648 -16.757 1.00 98.25 90 ILE A N 1
ATOM 699 C CA . ILE A 1 90 ? 11.867 8.898 -15.497 1.00 98.25 90 ILE A CA 1
ATOM 700 C C . ILE A 1 90 ? 13.190 8.124 -15.443 1.00 98.25 90 ILE A C 1
ATOM 702 O O . ILE A 1 90 ? 13.468 7.312 -16.322 1.00 98.25 90 ILE A O 1
ATOM 706 N N . LYS A 1 91 ? 13.958 8.336 -14.367 1.00 98.12 91 LYS A N 1
ATOM 707 C CA . LYS A 1 91 ? 15.149 7.555 -13.999 1.00 98.12 91 LYS A CA 1
ATOM 708 C C . LYS A 1 91 ? 14.988 7.051 -12.576 1.00 98.12 91 LYS A C 1
ATOM 710 O O . LYS A 1 91 ? 14.856 7.861 -11.655 1.00 98.12 91 LYS A O 1
ATOM 715 N N . THR A 1 92 ? 14.943 5.739 -12.377 1.00 97.88 92 THR A N 1
ATOM 716 C CA . THR A 1 92 ? 14.682 5.182 -11.047 1.00 97.88 92 THR A CA 1
ATOM 717 C C . THR A 1 92 ? 15.173 3.749 -10.912 1.00 97.88 92 THR A C 1
ATOM 719 O O . THR A 1 92 ? 15.000 2.929 -11.810 1.00 97.88 92 THR A O 1
ATOM 722 N N . THR A 1 93 ? 15.722 3.429 -9.743 1.00 98.50 93 THR A N 1
ATOM 723 C CA . THR A 1 93 ? 16.108 2.065 -9.384 1.00 98.50 93 THR A CA 1
ATOM 724 C C . THR A 1 93 ? 15.767 1.833 -7.918 1.00 98.50 93 THR A C 1
ATOM 726 O O . THR A 1 93 ? 16.365 2.446 -7.035 1.00 98.50 93 THR A O 1
ATOM 729 N N . PHE A 1 94 ? 14.797 0.963 -7.642 1.00 98.69 94 PHE A N 1
ATOM 730 C CA . PHE A 1 94 ? 14.443 0.561 -6.279 1.00 98.69 94 PHE A CA 1
ATOM 731 C C . PHE A 1 94 ? 13.747 -0.803 -6.267 1.00 98.69 94 PHE A C 1
ATOM 733 O O . PHE A 1 94 ? 13.205 -1.256 -7.272 1.00 98.69 94 PHE A O 1
ATOM 740 N N . SER A 1 95 ? 13.749 -1.470 -5.114 1.00 98.62 95 SER A N 1
ATOM 741 C CA . SER A 1 95 ? 13.073 -2.753 -4.920 1.00 98.62 95 SER A CA 1
ATOM 742 C C . SER A 1 95 ? 12.290 -2.748 -3.616 1.00 98.62 95 SER A C 1
ATOM 744 O O . SER A 1 95 ? 12.707 -2.134 -2.632 1.00 98.62 95 SER A O 1
ATOM 746 N N . THR A 1 96 ? 11.138 -3.409 -3.617 1.00 98.81 96 THR A N 1
ATOM 747 C CA . THR A 1 96 ? 10.298 -3.570 -2.432 1.00 98.81 96 THR A CA 1
ATOM 748 C C . THR A 1 96 ? 9.605 -4.926 -2.438 1.00 98.81 96 THR A C 1
ATOM 750 O O . THR A 1 96 ? 9.362 -5.507 -3.498 1.00 98.81 96 THR A O 1
ATOM 753 N N . SER A 1 97 ? 9.258 -5.412 -1.250 1.00 98.81 97 SER A N 1
ATOM 754 C CA . SER A 1 97 ? 8.542 -6.670 -1.062 1.00 98.81 97 SER A CA 1
ATOM 755 C C . SER A 1 97 ? 7.296 -6.456 -0.215 1.00 98.81 97 SER A C 1
ATOM 757 O O . SER A 1 97 ? 7.342 -5.816 0.835 1.00 98.81 97 SER A O 1
ATOM 759 N N . PHE A 1 98 ? 6.191 -7.046 -0.657 1.00 98.88 98 PHE A N 1
ATOM 760 C CA . PHE A 1 98 ? 4.961 -7.189 0.109 1.00 98.88 98 PHE A CA 1
ATOM 761 C C . PHE A 1 98 ? 4.855 -8.647 0.537 1.00 98.88 98 PHE A C 1
ATOM 763 O O . PHE A 1 98 ? 4.593 -9.528 -0.284 1.00 98.88 98 PHE A O 1
ATOM 770 N N . ASN A 1 99 ? 5.091 -8.889 1.824 1.00 98.75 99 ASN A N 1
ATOM 771 C CA . ASN A 1 99 ? 5.163 -10.226 2.400 1.00 98.75 99 ASN A CA 1
ATOM 772 C C . ASN A 1 99 ? 3.928 -10.523 3.249 1.00 98.75 99 ASN A C 1
ATOM 774 O O . ASN A 1 99 ? 3.301 -9.613 3.791 1.00 98.75 99 ASN A O 1
ATOM 778 N N . ASN A 1 100 ? 3.620 -11.810 3.390 1.00 98.69 100 ASN A N 1
ATOM 779 C CA . ASN A 1 100 ? 2.517 -12.330 4.187 1.00 98.69 100 ASN A CA 1
ATOM 780 C C . ASN A 1 100 ? 1.170 -11.636 3.900 1.00 98.69 100 ASN A C 1
ATOM 782 O O . ASN A 1 100 ? 0.454 -11.205 4.807 1.00 98.69 100 ASN A O 1
ATOM 786 N N . ILE A 1 101 ? 0.835 -11.496 2.616 1.00 98.81 101 ILE A N 1
ATOM 787 C CA . ILE A 1 101 ? -0.387 -10.824 2.181 1.00 98.81 101 ILE A CA 1
ATOM 788 C C . ILE A 1 101 ? -1.591 -11.641 2.643 1.00 98.81 101 ILE A C 1
ATOM 790 O O . ILE A 1 101 ? -1.742 -12.821 2.305 1.00 98.81 101 ILE A O 1
ATOM 794 N N . THR A 1 102 ? -2.464 -10.989 3.405 1.00 98.81 102 THR A N 1
ATOM 795 C CA . THR A 1 102 ? -3.734 -11.553 3.849 1.00 98.81 102 THR A CA 1
ATOM 796 C C . THR A 1 102 ? -4.872 -10.579 3.578 1.00 98.81 102 THR A C 1
ATOM 798 O O . THR A 1 102 ? -4.709 -9.363 3.677 1.00 98.81 102 THR A O 1
ATOM 801 N N . ILE A 1 103 ? -6.031 -11.120 3.212 1.00 98.62 103 ILE A N 1
ATOM 802 C CA . ILE A 1 103 ? -7.288 -10.382 3.067 1.00 98.62 103 ILE A CA 1
ATOM 803 C C . ILE A 1 103 ? -8.320 -11.144 3.886 1.00 98.62 103 ILE A C 1
ATOM 805 O O . ILE A 1 103 ? -8.472 -12.352 3.707 1.00 98.62 103 ILE A O 1
ATOM 809 N N . ASP A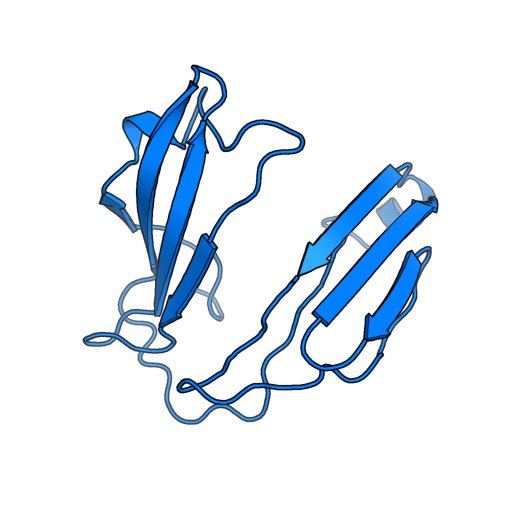 1 104 ? -8.967 -10.461 4.829 1.00 98.19 104 ASP A N 1
ATOM 810 C CA . ASP A 1 104 ? -9.879 -11.076 5.802 1.00 98.19 104 ASP A CA 1
ATOM 811 C C . ASP A 1 104 ? -9.250 -12.306 6.493 1.00 98.19 104 ASP A C 1
ATOM 813 O O . ASP A 1 104 ? -9.861 -13.368 6.616 1.00 98.19 104 ASP A O 1
ATOM 817 N N . ASN A 1 105 ? -7.982 -12.159 6.907 1.00 98.12 105 ASN A N 1
ATOM 818 C CA . ASN A 1 105 ? -7.136 -13.182 7.542 1.00 98.12 105 ASN A CA 1
ATOM 819 C C . ASN A 1 105 ? -6.848 -14.437 6.696 1.00 98.12 105 ASN A C 1
ATOM 821 O O . ASN A 1 105 ? -6.296 -15.410 7.207 1.00 98.12 105 ASN A O 1
ATOM 825 N N . LYS A 1 106 ? -7.173 -14.432 5.400 1.00 98.62 106 LYS A N 1
ATOM 826 C CA . LYS A 1 106 ? -6.833 -15.516 4.470 1.00 98.62 106 LYS A CA 1
ATOM 827 C C . LYS A 1 106 ? -5.620 -15.124 3.644 1.00 98.62 106 LYS A C 1
ATOM 829 O O . LYS A 1 106 ? -5.587 -14.025 3.097 1.00 98.62 106 LYS A O 1
ATOM 834 N N . ALA A 1 107 ? -4.636 -16.014 3.542 1.00 98.56 107 ALA A N 1
ATOM 835 C CA . ALA A 1 107 ? -3.485 -15.810 2.668 1.00 98.56 107 ALA A CA 1
ATOM 836 C C . ALA A 1 107 ? -3.943 -15.687 1.206 1.00 98.56 107 ALA A C 1
ATOM 838 O O . ALA A 1 107 ? -4.724 -16.511 0.729 1.00 98.56 107 ALA A O 1
ATOM 839 N N . VAL A 1 108 ? -3.459 -14.666 0.496 1.00 98.56 108 VAL A N 1
ATOM 840 C CA . VAL A 1 108 ? -3.801 -14.428 -0.914 1.00 98.56 108 VAL A CA 1
ATOM 841 C C . VAL A 1 108 ? -2.525 -14.401 -1.736 1.00 98.56 108 VAL A C 1
ATOM 843 O O . VAL A 1 108 ? -1.644 -13.588 -1.480 1.00 98.56 108 VAL A O 1
ATOM 846 N N . THR A 1 109 ? -2.441 -15.285 -2.730 1.00 98.69 109 THR A N 1
ATOM 847 C CA . THR A 1 109 ? -1.346 -15.299 -3.709 1.00 98.69 109 THR A CA 1
ATOM 848 C C . THR A 1 109 ? -1.631 -14.248 -4.785 1.00 98.69 109 THR A C 1
ATOM 850 O O . THR A 1 109 ? -2.646 -14.375 -5.476 1.00 98.69 109 THR A O 1
ATOM 853 N N . PRO A 1 110 ? -0.802 -13.197 -4.931 1.00 98.50 110 PRO A N 1
ATOM 854 C CA . PRO A 1 110 ? -0.967 -12.216 -5.998 1.00 98.50 110 PRO A CA 1
ATOM 855 C C . PRO A 1 110 ? -0.802 -12.858 -7.378 1.00 98.50 110 PRO A C 1
ATOM 857 O O . PRO A 1 110 ? -0.044 -13.809 -7.544 1.00 98.50 110 PRO A O 1
ATOM 860 N N . VAL A 1 111 ? -1.466 -12.298 -8.385 1.00 98.50 111 VAL A N 1
ATOM 861 C CA . VAL A 1 111 ? -1.254 -12.669 -9.791 1.00 98.50 111 VAL A CA 1
ATOM 862 C C . VAL A 1 111 ? -0.425 -11.570 -10.445 1.00 98.50 111 VAL A C 1
ATOM 864 O O . VAL A 1 111 ? -0.748 -10.391 -10.292 1.00 98.50 111 VAL A O 1
ATOM 867 N N . VAL A 1 112 ? 0.658 -11.950 -11.129 1.00 98.25 112 VAL A N 1
ATOM 868 C CA . VAL A 1 112 ? 1.492 -10.998 -11.878 1.00 98.25 112 VAL A CA 1
ATOM 869 C C . VAL A 1 112 ? 0.654 -10.357 -12.982 1.00 98.25 112 VAL A C 1
ATOM 871 O O . VAL A 1 112 ? -0.040 -11.051 -13.719 1.00 98.25 112 VAL A O 1
ATOM 874 N N . ASP A 1 113 ? 0.743 -9.035 -13.082 1.00 98.38 113 ASP A N 1
ATOM 875 C CA . ASP A 1 113 ? 0.090 -8.222 -14.108 1.00 98.38 113 ASP A CA 1
ATOM 876 C C . ASP A 1 113 ? 1.177 -7.421 -14.858 1.00 98.38 113 ASP A C 1
ATOM 878 O O . ASP A 1 113 ? 2.168 -7.992 -15.316 1.00 98.38 113 ASP A O 1
ATOM 882 N N . THR A 1 114 ? 1.035 -6.103 -14.968 1.00 98.12 114 THR A N 1
ATOM 883 C CA . THR A 1 114 ? 1.949 -5.219 -15.698 1.00 98.12 114 THR A CA 1
ATOM 884 C C . THR A 1 114 ? 3.381 -5.239 -15.142 1.00 98.12 114 THR A C 1
ATOM 886 O O . THR A 1 114 ? 3.601 -5.088 -13.939 1.00 98.12 114 THR A O 1
ATOM 889 N N . GLN A 1 115 ? 4.361 -5.349 -16.046 1.00 98.25 115 GLN A N 1
ATOM 890 C CA . GLN A 1 115 ? 5.799 -5.257 -15.771 1.00 98.25 115 GLN A CA 1
ATOM 891 C C . GLN A 1 115 ? 6.441 -4.201 -16.688 1.00 98.25 115 GLN A C 1
ATOM 893 O O . GLN A 1 115 ? 7.034 -4.529 -17.711 1.00 98.25 115 GLN A O 1
ATOM 898 N N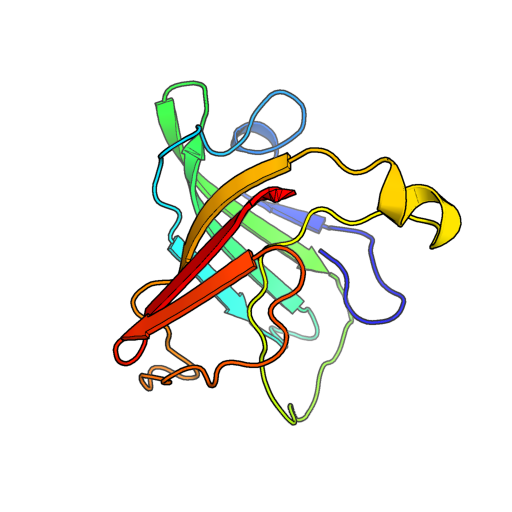 . ASP A 1 116 ? 6.281 -2.923 -16.338 1.00 97.94 116 ASP A N 1
ATOM 899 C CA . ASP A 1 116 ? 6.804 -1.778 -17.099 1.00 97.94 116 ASP A CA 1
ATOM 900 C C . ASP A 1 116 ? 8.066 -1.230 -16.418 1.00 97.94 116 ASP A C 1
ATOM 902 O O . ASP A 1 116 ? 7.991 -0.698 -15.311 1.00 97.94 116 ASP A O 1
ATOM 906 N N . PHE A 1 117 ? 9.234 -1.442 -17.035 1.00 98.38 117 PHE A N 1
ATOM 907 C CA . PHE A 1 117 ? 10.554 -1.197 -16.428 1.00 98.38 117 PHE A CA 1
ATOM 908 C C . PHE A 1 117 ? 10.685 -1.776 -15.006 1.00 98.38 117 PHE A C 1
ATOM 910 O O . PHE A 1 117 ? 11.286 -1.183 -14.110 1.00 98.38 117 PHE A O 1
ATOM 917 N N . ALA A 1 118 ? 10.097 -2.954 -14.787 1.00 98.62 118 ALA A N 1
ATOM 918 C CA . ALA A 1 118 ? 10.098 -3.632 -13.502 1.00 98.62 118 ALA A CA 1
ATOM 919 C C . ALA A 1 118 ? 10.131 -5.154 -13.671 1.00 98.62 118 ALA A C 1
ATOM 921 O O . ALA A 1 118 ? 9.647 -5.694 -14.663 1.00 98.62 118 ALA A O 1
ATOM 922 N N . LYS A 1 119 ? 10.676 -5.849 -12.672 1.00 98.69 119 LYS A N 1
ATOM 923 C CA . LYS A 1 119 ? 10.585 -7.304 -12.513 1.00 98.69 119 LYS A CA 1
ATOM 924 C C . LYS A 1 119 ? 9.689 -7.619 -11.322 1.00 98.69 119 LYS A C 1
ATOM 926 O O . LYS A 1 119 ? 9.931 -7.097 -10.233 1.00 98.69 119 LYS A O 1
ATOM 931 N N . VAL A 1 120 ? 8.690 -8.474 -11.523 1.00 98.75 120 VAL A N 1
ATOM 932 C CA . VAL A 1 120 ? 7.751 -8.907 -10.479 1.00 98.75 120 VAL A CA 1
ATOM 933 C C . VAL A 1 120 ? 7.939 -10.400 -10.212 1.00 98.75 120 VAL A C 1
ATOM 935 O O . VAL A 1 120 ? 7.764 -11.221 -11.108 1.00 98.75 120 VAL A O 1
ATOM 938 N N . SER A 1 121 ? 8.254 -10.752 -8.966 1.00 98.69 121 SER A N 1
ATOM 939 C CA . SER A 1 121 ? 8.453 -12.136 -8.523 1.00 98.69 121 SER A CA 1
ATOM 940 C C . SER A 1 121 ? 7.450 -12.489 -7.429 1.00 98.69 121 SER A C 1
ATOM 942 O O . SER A 1 121 ? 7.507 -11.922 -6.339 1.00 98.69 121 SER A O 1
ATOM 944 N N . VAL A 1 122 ? 6.547 -13.432 -7.705 1.00 98.69 122 VAL A N 1
ATOM 945 C CA . VAL A 1 122 ? 5.550 -13.935 -6.744 1.00 98.69 122 VAL A CA 1
ATOM 946 C C . VAL A 1 122 ? 6.002 -15.277 -6.170 1.00 98.69 122 VAL A C 1
ATOM 948 O O . VAL A 1 122 ? 6.423 -16.159 -6.915 1.00 98.69 122 VAL A O 1
ATOM 951 N N . ALA A 1 123 ? 5.874 -15.444 -4.853 1.00 98.50 123 ALA A N 1
ATOM 952 C CA . ALA A 1 123 ? 6.125 -16.699 -4.145 1.00 98.50 123 ALA A CA 1
ATOM 953 C C . ALA A 1 123 ? 5.076 -16.900 -3.036 1.00 98.50 123 ALA A C 1
ATOM 955 O O . ALA A 1 123 ? 5.192 -16.350 -1.937 1.00 98.50 123 ALA A O 1
ATOM 956 N N . GLY A 1 124 ? 4.023 -17.671 -3.330 1.00 98.31 124 GLY A N 1
ATOM 957 C CA . GLY A 1 124 ? 2.868 -17.814 -2.435 1.00 98.31 124 GLY A CA 1
ATOM 958 C C . GLY A 1 124 ? 2.192 -16.465 -2.175 1.00 98.31 124 GLY A C 1
ATOM 959 O O . GLY A 1 124 ? 2.009 -15.668 -3.090 1.00 98.31 124 GLY A O 1
ATOM 960 N N . ASN A 1 125 ? 1.879 -16.154 -0.916 1.00 98.62 125 ASN A N 1
ATOM 961 C CA . ASN A 1 125 ? 1.295 -14.866 -0.527 1.00 98.62 125 ASN A CA 1
ATOM 962 C C . ASN A 1 125 ? 2.321 -13.723 -0.381 1.00 98.62 125 ASN A C 1
ATOM 964 O O . ASN A 1 125 ? 2.132 -12.813 0.427 1.00 98.62 125 ASN A O 1
ATOM 968 N N . ASN A 1 126 ? 3.408 -13.768 -1.150 1.00 98.81 126 ASN A N 1
ATOM 969 C CA . ASN A 1 126 ? 4.480 -12.776 -1.138 1.00 98.81 126 ASN A CA 1
ATOM 970 C C . ASN A 1 126 ? 4.766 -12.313 -2.568 1.00 98.81 126 ASN A C 1
ATOM 972 O O . ASN A 1 126 ? 4.711 -13.110 -3.507 1.00 98.81 126 ASN A O 1
ATOM 976 N N . VAL A 1 127 ? 5.107 -11.036 -2.733 1.00 98.81 127 VAL A N 1
ATOM 977 C CA . VAL A 1 127 ? 5.541 -10.476 -4.016 1.00 98.81 127 VAL A CA 1
ATOM 978 C C . VAL A 1 127 ? 6.682 -9.487 -3.818 1.00 98.81 127 VAL A C 1
ATOM 980 O O . VAL A 1 127 ? 6.601 -8.597 -2.975 1.00 98.81 127 VAL A O 1
ATOM 983 N N . THR A 1 128 ? 7.727 -9.619 -4.628 1.00 98.88 128 THR A N 1
ATOM 984 C CA . THR A 1 128 ? 8.820 -8.647 -4.742 1.00 98.88 128 THR A CA 1
ATOM 985 C C . THR A 1 128 ? 8.717 -7.936 -6.083 1.00 98.88 128 THR A C 1
ATOM 987 O O . THR A 1 128 ? 8.557 -8.585 -7.117 1.00 98.88 128 THR A O 1
ATOM 990 N N . ILE A 1 129 ? 8.810 -6.607 -6.069 1.00 98.81 129 ILE A N 1
ATOM 991 C CA . ILE A 1 129 ? 8.772 -5.755 -7.257 1.00 98.81 129 ILE A CA 1
ATOM 992 C C . ILE A 1 129 ? 10.056 -4.928 -7.289 1.00 98.81 129 ILE A C 1
ATOM 994 O O . ILE A 1 129 ? 10.303 -4.115 -6.399 1.00 98.81 129 ILE A O 1
ATOM 998 N N . SER A 1 130 ? 10.865 -5.137 -8.323 1.00 98.75 130 SER A N 1
ATOM 999 C CA . SER A 1 130 ? 12.121 -4.420 -8.553 1.00 98.75 130 SER A CA 1
ATOM 1000 C C . SER A 1 130 ? 11.980 -3.530 -9.780 1.00 98.75 130 SER A C 1
ATOM 1002 O O . SER A 1 130 ? 11.930 -4.041 -10.896 1.00 98.75 130 SER A O 1
ATOM 1004 N N . VAL A 1 131 ? 11.910 -2.217 -9.574 1.00 98.69 131 VAL A N 1
ATOM 1005 C CA . VAL A 1 131 ? 11.792 -1.198 -10.625 1.00 98.69 131 VAL A CA 1
ATOM 1006 C C . VAL A 1 131 ? 13.187 -0.743 -11.044 1.00 98.69 131 VAL A C 1
ATOM 1008 O O . VAL A 1 131 ? 14.029 -0.456 -10.190 1.00 98.69 131 VAL A O 1
ATOM 1011 N N . ASN A 1 132 ? 13.434 -0.687 -12.350 1.00 98.31 132 ASN A N 1
ATOM 1012 C CA . ASN A 1 132 ? 14.681 -0.204 -12.927 1.00 98.31 132 ASN A CA 1
ATOM 1013 C C . ASN A 1 132 ? 14.444 0.403 -14.322 1.00 98.31 132 ASN A C 1
ATOM 1015 O O . ASN A 1 132 ? 14.228 -0.345 -15.281 1.00 98.31 132 ASN A O 1
ATOM 1019 N N . LYS A 1 133 ? 14.503 1.736 -14.418 1.00 96.44 133 LYS A N 1
ATOM 1020 C CA . LYS A 1 133 ? 14.416 2.522 -15.659 1.00 96.44 133 LYS A CA 1
ATOM 1021 C C . LYS A 1 133 ? 15.562 3.521 -15.748 1.00 96.44 133 LYS A C 1
ATOM 1023 O O . LYS A 1 133 ? 15.758 4.266 -14.757 1.00 96.44 133 LYS A O 1
#

Organism: NCBI:txid135461

Solvent-accessible surface area (backbone atoms only — not comparable to full-atom values): 8247 Å² total; per-residue (Å²): 117,73,60,90,92,49,55,68,72,45,68,81,39,35,52,90,56,51,37,94,96,34,27,72,28,89,96,61,71,68,52,76,49,75,39,68,52,56,98,35,18,27,37,40,39,40,37,38,38,19,70,86,67,54,69,51,55,34,33,39,30,38,74,75,60,59,52,78,89,76,92,77,87,89,86,86,84,83,92,84,73,96,49,77,90,51,57,86,74,57,73,48,76,53,71,50,72,51,65,79,36,59,59,96,86,38,79,43,61,74,77,92,74,93,63,79,53,36,51,77,49,71,61,63,32,23,40,37,41,38,38,52,78

Mean predicted aligned error: 2.15 Å

Radius of gyration: 16.24 Å; Cα contacts (8 Å, |Δi|>4): 235; chains: 1; bounding box: 35×34×39 Å

Nearest PDB structures (foldseek):
  4hfs-assembly1_B  TM=1.006E+00  e=8.054E-18  Bacillus subtilis subsp. subtilis str. 168
  8xai-assembly1_D  TM=9.069E-01  e=5.612E-12  Bacillus subtilis
  3e29-assembly1_D  TM=4.239E-01  e=5.560E-01  Bordetella bronchiseptica
  3cjy-assembly1_A-2  TM=3.588E-01  e=1.303E+00  Novosphingobium aromaticivorans DSM 12444
  1pn4-assembly2_C  TM=2.764E-01  e=1.635E+00  Candida tropicalis